Protein AF-A0A6P6GK03-F1 (afdb_monomer_lite)

Foldseek 3Di:
DDDDDDLPQQWAWEAEPNDTDTAGLVLCLVVDVVSVCQCPNPVHPVPHRYDYDDPDDPVVVVVVRVCSVVVVVVVVPD

Secondary structure (DSSP, 8-state):
----------EEEEEETTEEEEEEHHHHHHH-HHHHHHHHSTT--TT--EEEE-SS-HHHHHHHHHHHHHHHHHHS--

Structure (mmCIF, N/CA/C/O backbone):
data_AF-A0A6P6GK03-F1
#
_entry.id   AF-A0A6P6GK03-F1
#
loop_
_atom_site.group_PDB
_atom_site.id
_atom_site.type_symbol
_atom_site.label_atom_id
_atom_site.label_alt_id
_atom_site.label_comp_id
_atom_site.label_asym_id
_atom_site.label_entity_id
_atom_site.label_seq_id
_atom_site.pdbx_PDB_ins_code
_atom_site.Cartn_x
_atom_site.Cartn_y
_atom_site.Cartn_z
_atom_site.occupancy
_atom_site.B_iso_or_equiv
_atom_site.auth_seq_id
_atom_site.auth_comp_id
_atom_site.auth_asym_id
_atom_site.auth_atom_id
_atom_site.pdbx_PDB_model_num
ATOM 1 N N . MET A 1 1 ? 23.735 0.696 -19.462 1.00 31.66 1 MET A N 1
ATOM 2 C CA . MET A 1 1 ? 22.389 1.304 -19.367 1.00 31.66 1 MET A CA 1
ATOM 3 C C . MET A 1 1 ? 22.058 1.459 -17.894 1.00 31.66 1 MET A C 1
ATOM 5 O O . MET A 1 1 ? 21.696 0.482 -17.258 1.00 31.66 1 MET A O 1
ATOM 9 N N . ALA A 1 2 ? 22.305 2.642 -17.328 1.00 35.12 2 ALA A N 1
ATOM 10 C CA . ALA A 1 2 ? 21.970 2.916 -15.935 1.00 35.12 2 ALA A CA 1
ATOM 11 C C . ALA A 1 2 ? 20.453 3.107 -15.844 1.00 35.12 2 ALA A C 1
ATOM 13 O O . ALA A 1 2 ? 19.897 3.996 -16.490 1.00 35.12 2 ALA A O 1
ATOM 14 N N . PHE A 1 3 ? 19.787 2.222 -15.110 1.00 39.25 3 PHE A N 1
ATOM 15 C CA . PHE A 1 3 ? 18.372 2.338 -14.803 1.00 39.25 3 PHE A CA 1
ATOM 16 C C . PHE A 1 3 ? 18.110 3.672 -14.089 1.00 39.25 3 PHE A C 1
ATOM 18 O O . PHE A 1 3 ? 18.463 3.869 -12.935 1.00 39.25 3 PHE A O 1
ATOM 25 N N . SER A 1 4 ? 17.527 4.588 -14.858 1.00 43.56 4 SER A N 1
ATOM 26 C CA . SER A 1 4 ? 16.240 5.223 -14.583 1.00 43.56 4 SER A CA 1
ATOM 27 C C . SER A 1 4 ? 16.080 6.014 -13.276 1.00 43.56 4 SER A C 1
ATOM 29 O O . SER A 1 4 ? 15.966 5.452 -12.193 1.00 43.56 4 SER A O 1
ATOM 31 N N . SER A 1 5 ? 15.857 7.317 -13.482 1.00 46.22 5 SER A N 1
ATOM 32 C CA . SER A 1 5 ? 14.774 8.122 -12.894 1.00 46.22 5 SER A CA 1
ATOM 33 C C . SER A 1 5 ? 14.712 8.233 -11.371 1.00 46.22 5 SER A C 1
ATOM 35 O O . SER A 1 5 ? 14.323 7.295 -10.686 1.00 46.22 5 SER A O 1
ATOM 37 N N . CYS A 1 6 ? 14.993 9.452 -10.894 1.00 44.03 6 CYS A N 1
ATOM 38 C CA . CYS A 1 6 ? 14.529 10.059 -9.645 1.00 44.03 6 CYS A CA 1
ATOM 39 C C . CYS A 1 6 ? 13.465 9.208 -8.930 1.00 44.03 6 CYS A C 1
ATOM 41 O O . CYS A 1 6 ? 12.300 9.185 -9.333 1.00 44.03 6 CYS A O 1
ATOM 43 N N . PHE A 1 7 ? 13.883 8.473 -7.897 1.00 51.56 7 PHE A N 1
ATOM 44 C CA . PHE A 1 7 ? 12.973 7.773 -7.001 1.00 51.56 7 PHE A CA 1
ATOM 45 C C . PHE A 1 7 ? 12.166 8.833 -6.252 1.00 51.56 7 PHE A C 1
ATOM 47 O O . PHE A 1 7 ? 12.540 9.276 -5.168 1.00 51.56 7 PHE A O 1
ATOM 54 N N . CYS A 1 8 ? 11.075 9.292 -6.860 1.00 49.22 8 CYS A N 1
ATOM 55 C CA . CYS A 1 8 ? 10.128 10.175 -6.213 1.00 49.22 8 CYS A CA 1
ATOM 56 C C . CYS A 1 8 ? 9.604 9.438 -4.980 1.00 49.22 8 CYS A C 1
ATOM 58 O O . CYS A 1 8 ? 8.789 8.518 -5.079 1.00 49.22 8 CYS A O 1
ATOM 60 N N . HIS A 1 9 ? 10.090 9.844 -3.809 1.00 57.16 9 HIS A N 1
ATOM 61 C CA . HIS A 1 9 ? 9.680 9.372 -2.487 1.00 57.16 9 HIS A CA 1
ATOM 62 C C . HIS A 1 9 ? 8.251 9.844 -2.144 1.00 57.16 9 HIS A C 1
ATOM 64 O O . HIS A 1 9 ? 7.927 10.146 -0.999 1.00 57.16 9 HIS A O 1
ATOM 70 N N . SER A 1 10 ? 7.393 9.971 -3.160 1.00 66.75 10 SER A N 1
ATOM 71 C CA . SER A 1 10 ? 6.065 10.547 -3.063 1.00 66.75 10 SER A CA 1
ATOM 72 C C . SER A 1 10 ? 5.178 9.626 -2.227 1.00 66.75 10 SER A C 1
ATOM 74 O O . SER A 1 10 ? 4.980 8.458 -2.597 1.00 66.75 10 SER A O 1
ATOM 76 N N . PRO A 1 11 ? 4.641 10.122 -1.101 1.00 73.31 11 PRO A N 1
ATOM 77 C CA . PRO A 1 11 ? 3.723 9.352 -0.284 1.00 73.31 11 PRO A CA 1
ATOM 78 C C . PRO A 1 11 ? 2.426 9.096 -1.060 1.00 73.31 11 PRO A C 1
ATOM 80 O O . PRO A 1 11 ? 1.929 9.965 -1.769 1.00 73.31 11 PRO A O 1
ATOM 83 N N . ILE A 1 12 ? 1.872 7.897 -0.908 1.00 83.62 12 ILE A N 1
ATOM 84 C CA . ILE A 1 12 ? 0.561 7.502 -1.427 1.00 83.62 12 ILE A CA 1
ATOM 85 C C . ILE A 1 12 ? -0.432 7.416 -0.265 1.00 83.62 12 ILE A C 1
ATOM 87 O O . ILE A 1 12 ? -0.102 6.913 0.815 1.00 83.62 12 ILE A O 1
ATOM 91 N N 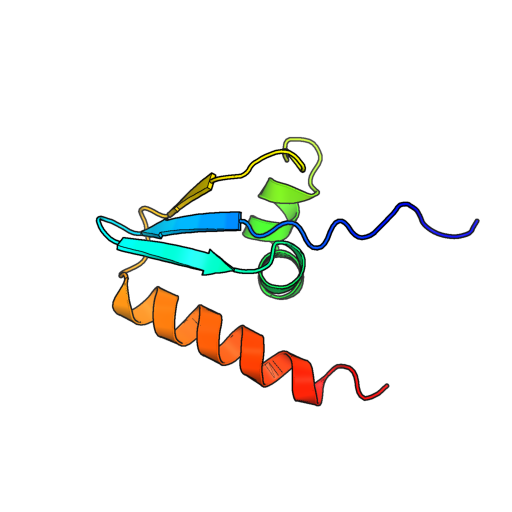. LEU A 1 13 ? -1.657 7.894 -0.486 1.00 87.69 13 LEU A N 1
ATOM 92 C CA . LEU A 1 13 ? -2.785 7.708 0.424 1.00 87.69 13 LEU A CA 1
ATOM 93 C C . LEU A 1 13 ? -3.553 6.432 0.076 1.00 87.69 13 LEU A C 1
ATOM 95 O O . LEU A 1 13 ? -4.129 6.297 -0.995 1.00 87.69 13 LEU A O 1
ATOM 99 N N . LEU A 1 14 ? -3.613 5.497 1.008 1.00 86.00 14 LEU A N 1
ATOM 100 C CA . LEU A 1 14 ? -4.367 4.260 0.883 1.00 86.00 14 LEU A CA 1
ATOM 101 C C . LEU A 1 14 ? -5.653 4.412 1.688 1.00 86.00 14 LEU A C 1
ATOM 103 O O . LEU A 1 14 ? -5.611 4.517 2.912 1.00 86.00 14 LEU A O 1
ATOM 107 N N . LYS A 1 15 ? -6.794 4.462 1.010 1.00 88.12 15 LYS A N 1
ATOM 108 C CA . LYS A 1 15 ? -8.111 4.495 1.640 1.00 88.12 15 LYS A CA 1
ATOM 109 C C . LYS A 1 15 ? -8.614 3.066 1.796 1.00 88.12 15 LYS A C 1
ATOM 111 O O . LYS A 1 15 ? -8.859 2.397 0.797 1.00 88.12 15 LYS A O 1
ATOM 116 N N . VAL A 1 16 ? -8.766 2.608 3.031 1.00 87.56 16 VAL A N 1
ATOM 117 C CA . VAL A 1 16 ? -9.261 1.270 3.365 1.00 87.56 16 VAL A CA 1
ATOM 118 C C . VAL A 1 16 ? -10.569 1.431 4.114 1.00 87.56 16 VAL A C 1
ATOM 120 O O . VAL A 1 16 ? -10.581 1.904 5.251 1.00 87.56 16 VAL A O 1
ATOM 123 N N . SER A 1 17 ? -11.676 1.048 3.480 1.00 83.00 17 SER A N 1
ATOM 124 C CA . SER A 1 17 ? -13.020 1.321 4.000 1.00 83.00 17 SER A CA 1
ATOM 125 C C . SER A 1 17 ? -13.202 2.824 4.298 1.00 83.00 17 SER A C 1
ATOM 127 O O . SER A 1 17 ? -13.315 3.620 3.362 1.00 83.00 17 SER A O 1
ATOM 129 N N . ASN A 1 18 ? -13.158 3.228 5.571 1.00 83.06 18 ASN A N 1
ATOM 130 C CA . ASN A 1 18 ? -13.319 4.613 6.016 1.00 83.06 18 ASN A CA 1
ATOM 131 C C . ASN A 1 18 ? -12.043 5.236 6.620 1.00 83.06 18 ASN A C 1
ATOM 133 O O . ASN A 1 18 ? -12.091 6.354 7.128 1.00 83.06 18 ASN A O 1
ATOM 137 N N . GLU A 1 19 ? -10.909 4.530 6.575 1.00 85.94 19 GLU A N 1
ATOM 138 C CA . GLU A 1 19 ? -9.628 4.996 7.118 1.00 85.94 19 GLU A CA 1
ATOM 139 C C . GLU A 1 19 ? -8.619 5.295 6.006 1.00 85.94 19 GLU A C 1
ATOM 141 O O . GLU A 1 19 ? -8.553 4.594 4.996 1.00 85.94 19 GLU A O 1
ATOM 146 N N . ASN A 1 20 ? -7.799 6.328 6.209 1.00 86.75 20 ASN A 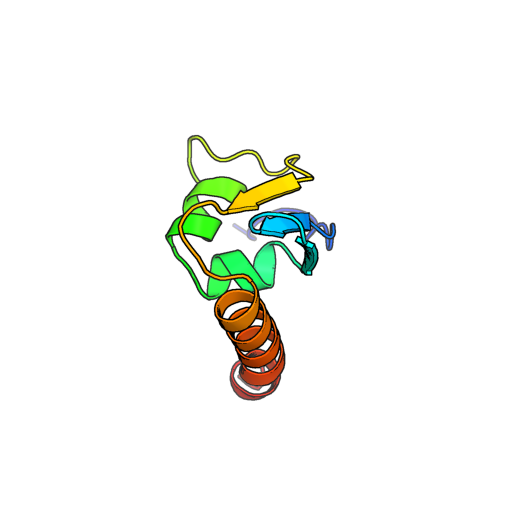N 1
ATOM 147 C CA . ASN A 1 20 ? -6.745 6.719 5.277 1.00 86.75 20 ASN A CA 1
ATOM 148 C C . ASN A 1 20 ? -5.366 6.448 5.890 1.00 86.75 20 ASN A C 1
ATOM 150 O O . ASN A 1 20 ? -5.051 6.949 6.968 1.00 86.75 20 ASN A O 1
ATOM 154 N N . PHE A 1 21 ? -4.512 5.734 5.160 1.00 83.88 21 PHE A N 1
ATOM 155 C CA . PHE A 1 21 ? -3.148 5.397 5.557 1.00 83.88 21 PHE A CA 1
ATOM 156 C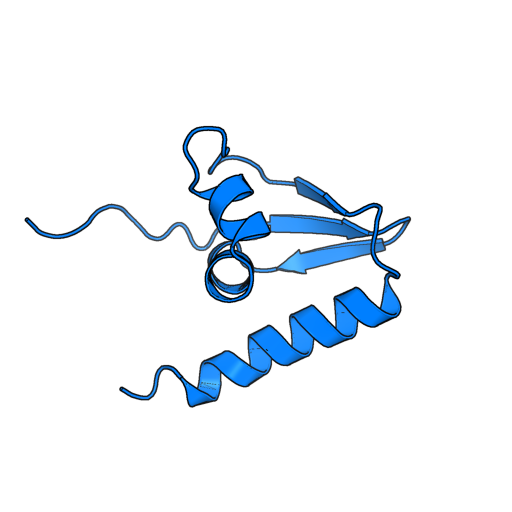 C . PHE A 1 21 ? -2.144 6.036 4.602 1.00 83.88 21 PHE A C 1
ATOM 158 O O . PHE A 1 21 ? -2.281 5.920 3.388 1.00 83.88 21 PHE A O 1
ATOM 165 N N . LYS A 1 22 ? -1.114 6.695 5.133 1.00 84.75 22 LYS A N 1
ATOM 166 C CA . LYS A 1 22 ? 0.013 7.180 4.325 1.00 84.75 22 LYS A CA 1
ATOM 167 C C . LYS A 1 22 ? 1.088 6.103 4.259 1.00 84.75 22 LYS A C 1
ATOM 169 O O . LYS A 1 22 ? 1.488 5.576 5.294 1.00 84.75 22 LYS A O 1
ATOM 174 N N . ALA A 1 23 ? 1.560 5.800 3.059 1.00 80.62 23 ALA A N 1
ATOM 175 C CA . ALA A 1 23 ? 2.633 4.838 2.839 1.00 80.62 23 ALA A CA 1
ATOM 176 C C . ALA A 1 23 ? 3.491 5.238 1.629 1.00 80.62 23 ALA A C 1
ATOM 178 O O . ALA A 1 23 ? 3.155 6.170 0.904 1.00 80.62 23 ALA A O 1
ATOM 179 N N . HIS A 1 24 ? 4.606 4.544 1.404 1.00 81.81 24 HIS A N 1
ATOM 180 C CA . HIS A 1 24 ? 5.506 4.813 0.278 1.00 81.81 24 HIS A CA 1
ATOM 181 C C . HIS A 1 24 ? 5.250 3.819 -0.855 1.00 81.81 24 HIS A C 1
ATOM 183 O O . HIS A 1 24 ? 5.276 2.607 -0.624 1.00 81.81 24 HIS A O 1
ATOM 189 N N . LYS A 1 25 ? 5.067 4.314 -2.088 1.00 78.44 25 LYS A N 1
ATOM 190 C CA . LYS A 1 25 ? 4.774 3.489 -3.281 1.00 78.44 25 LYS A CA 1
ATOM 191 C C . LYS A 1 25 ? 5.770 2.340 -3.464 1.00 78.44 25 LYS A C 1
ATOM 193 O O . LYS A 1 25 ? 5.365 1.221 -3.761 1.00 78.44 25 LYS A O 1
ATOM 198 N N . LEU A 1 26 ? 7.055 2.592 -3.207 1.00 77.31 26 LEU A N 1
ATOM 199 C CA . LEU A 1 26 ? 8.124 1.589 -3.275 1.00 77.31 26 LEU A CA 1
ATOM 200 C C . LEU A 1 26 ? 7.934 0.446 -2.283 1.00 77.31 26 LEU A C 1
ATOM 202 O O . LEU A 1 26 ? 8.164 -0.712 -2.621 1.00 77.31 26 LEU A O 1
ATOM 206 N N . ILE A 1 27 ? 7.503 0.756 -1.057 1.00 76.75 27 ILE A N 1
ATOM 207 C CA . ILE A 1 27 ? 7.343 -0.261 -0.020 1.00 76.75 27 ILE A CA 1
ATOM 208 C C . ILE A 1 27 ? 6.241 -1.239 -0.419 1.00 76.75 27 ILE A C 1
ATOM 210 O O . ILE A 1 27 ? 6.460 -2.449 -0.375 1.00 76.75 27 ILE A O 1
ATOM 214 N N . LEU A 1 28 ? 5.116 -0.702 -0.890 1.00 80.12 28 LEU A N 1
ATOM 215 C CA . LEU A 1 28 ? 3.983 -1.476 -1.393 1.00 80.12 28 LEU A CA 1
ATOM 216 C C . LEU A 1 28 ? 4.324 -2.259 -2.661 1.00 80.12 28 LEU A C 1
ATOM 218 O O . LEU A 1 28 ? 3.998 -3.439 -2.746 1.00 80.12 28 LEU A O 1
ATOM 222 N N . ALA A 1 29 ? 4.995 -1.630 -3.629 1.00 8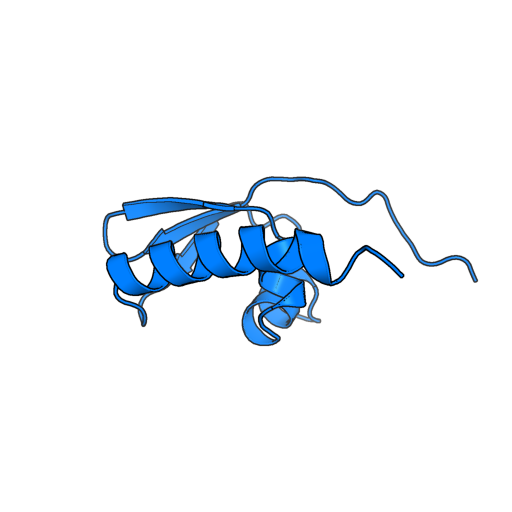0.69 29 ALA A N 1
ATOM 223 C CA . ALA A 1 29 ? 5.364 -2.269 -4.889 1.00 80.69 29 ALA A CA 1
ATOM 224 C C . ALA A 1 29 ? 6.377 -3.407 -4.702 1.00 80.69 29 ALA A C 1
ATOM 226 O O . ALA A 1 29 ? 6.290 -4.428 -5.376 1.00 80.69 29 ALA A O 1
ATOM 227 N N . ALA A 1 30 ? 7.330 -3.257 -3.782 1.00 79.31 30 ALA A N 1
ATOM 228 C CA . ALA A 1 30 ? 8.289 -4.317 -3.484 1.00 79.31 30 ALA A CA 1
ATOM 229 C C . ALA A 1 30 ? 7.620 -5.527 -2.818 1.00 79.31 30 ALA A C 1
ATOM 231 O O . ALA A 1 30 ? 8.008 -6.660 -3.078 1.00 79.31 30 ALA A O 1
ATOM 232 N N . HIS A 1 31 ? 6.619 -5.291 -1.967 1.00 76.75 31 HIS A N 1
ATOM 233 C CA . HIS A 1 31 ? 5.979 -6.355 -1.196 1.00 76.75 31 HIS A CA 1
ATOM 234 C C . HIS A 1 31 ? 4.768 -6.984 -1.906 1.00 76.75 31 HIS A C 1
ATOM 236 O O . HIS A 1 31 ? 4.328 -8.074 -1.546 1.00 76.75 31 HIS A O 1
ATOM 242 N N . SER A 1 32 ? 4.193 -6.314 -2.906 1.00 79.62 32 SER A N 1
ATOM 243 C CA . SER A 1 32 ? 3.023 -6.818 -3.618 1.00 79.62 32 SER A CA 1
ATOM 244 C C . SER A 1 32 ? 3.125 -6.567 -5.120 1.00 79.62 32 SER A C 1
ATOM 246 O O . SER A 1 32 ? 3.166 -5.408 -5.549 1.00 79.62 32 SER A O 1
ATOM 248 N N . PRO A 1 33 ? 3.072 -7.627 -5.948 1.00 79.19 33 PRO A N 1
ATOM 249 C CA . PRO A 1 33 ? 3.046 -7.478 -7.398 1.00 79.19 33 PRO A CA 1
ATOM 250 C C . PRO A 1 33 ? 1.786 -6.749 -7.883 1.00 79.19 33 PRO A C 1
ATOM 252 O O . PRO A 1 33 ? 1.838 -6.092 -8.918 1.00 79.19 33 PRO A O 1
ATOM 255 N N . VAL A 1 34 ? 0.687 -6.789 -7.118 1.00 82.88 34 VAL A N 1
ATOM 256 C CA . VAL A 1 34 ? -0.543 -6.037 -7.416 1.00 82.88 34 VAL A CA 1
ATOM 257 C C . VAL A 1 34 ? -0.272 -4.537 -7.330 1.00 82.88 34 VAL A C 1
ATOM 259 O O . VAL A 1 34 ? -0.503 -3.811 -8.293 1.00 82.88 34 VAL A O 1
ATOM 262 N N . PHE A 1 35 ? 0.318 -4.074 -6.223 1.00 80.25 35 PHE A N 1
ATOM 263 C CA . PHE A 1 35 ? 0.706 -2.669 -6.082 1.00 80.25 35 PHE A CA 1
ATOM 264 C C . PHE A 1 35 ? 1.805 -2.276 -7.075 1.00 80.25 35 PHE A C 1
ATOM 266 O O . PHE A 1 35 ? 1.768 -1.178 -7.627 1.00 80.25 35 PHE A O 1
ATOM 273 N N . LYS A 1 36 ? 2.752 -3.175 -7.370 1.00 81.00 36 LYS A N 1
ATOM 274 C CA . LYS A 1 36 ? 3.771 -2.941 -8.401 1.00 81.00 36 LYS A CA 1
ATOM 275 C C . LYS A 1 36 ? 3.144 -2.709 -9.770 1.00 81.00 36 LYS A C 1
ATOM 277 O O . LYS A 1 36 ? 3.501 -1.739 -10.425 1.00 81.00 36 LYS A O 1
ATOM 282 N N . ALA A 1 37 ? 2.198 -3.549 -10.182 1.00 85.50 37 ALA A N 1
ATOM 283 C CA . ALA A 1 37 ? 1.488 -3.391 -11.447 1.00 85.50 37 ALA A CA 1
ATOM 284 C C . ALA A 1 37 ? 0.623 -2.119 -11.467 1.00 85.50 37 ALA A C 1
ATOM 286 O O . ALA A 1 37 ? 0.519 -1.453 -12.492 1.00 85.50 37 ALA A O 1
ATOM 287 N N . GLN A 1 38 ? 0.053 -1.741 -10.325 1.00 82.44 38 GLN A N 1
ATOM 288 C CA . GLN A 1 38 ? -0.815 -0.571 -10.214 1.00 82.44 38 GLN A CA 1
ATOM 289 C C . GLN A 1 38 ? -0.053 0.768 -10.212 1.00 82.44 38 GLN A C 1
ATOM 291 O O . GLN A 1 38 ? -0.589 1.777 -10.670 1.00 82.44 38 GLN A O 1
ATOM 296 N N . PHE A 1 39 ? 1.194 0.795 -9.731 1.00 80.69 39 PHE A N 1
ATOM 297 C CA . PHE A 1 39 ? 2.036 2.001 -9.723 1.00 80.69 39 PHE A CA 1
ATOM 298 C C . PHE A 1 39 ? 3.025 2.065 -10.889 1.00 80.69 39 PHE A C 1
ATOM 300 O O . PHE A 1 39 ? 3.239 3.134 -11.452 1.00 80.69 39 PHE A O 1
ATOM 307 N N . PHE A 1 40 ? 3.631 0.928 -11.232 1.00 78.31 40 PHE A N 1
ATOM 308 C CA . PHE A 1 40 ? 4.746 0.808 -12.179 1.00 78.31 40 PHE A CA 1
ATOM 309 C C . PHE A 1 40 ? 4.468 -0.192 -13.313 1.00 78.31 40 PHE A C 1
ATOM 311 O O . PHE A 1 40 ? 5.371 -0.513 -14.082 1.00 78.31 40 PHE A O 1
ATOM 318 N N . GLY A 1 41 ? 3.257 -0.746 -13.401 1.00 77.94 41 GLY A N 1
ATOM 319 C CA . GLY A 1 41 ? 2.866 -1.606 -14.517 1.00 77.94 41 GLY A CA 1
ATOM 320 C C . GLY A 1 41 ? 2.461 -0.805 -15.751 1.00 77.94 41 GLY A C 1
ATOM 321 O O . GLY A 1 41 ? 2.344 0.414 -15.711 1.00 77.94 41 GLY A O 1
ATOM 322 N N . LEU A 1 42 ? 2.190 -1.516 -16.848 1.00 72.31 42 LEU A N 1
ATOM 323 C CA . LEU A 1 42 ? 1.833 -0.930 -18.150 1.00 72.31 42 LEU A CA 1
ATOM 324 C C . LEU A 1 42 ? 0.583 -0.034 -18.110 1.00 72.31 42 LEU A C 1
ATOM 326 O O . LEU A 1 42 ? 0.500 0.939 -18.847 1.00 72.31 42 LEU A O 1
ATOM 330 N N . VAL A 1 43 ? -0.377 -0.368 -17.244 1.00 73.12 43 VAL A N 1
ATOM 331 C CA . VAL A 1 43 ? -1.605 0.408 -16.978 1.00 73.12 43 VAL A CA 1
ATOM 332 C C . VAL A 1 43 ? -1.554 1.133 -15.629 1.00 73.12 43 VAL A C 1
ATOM 334 O O . VAL A 1 43 ? -2.549 1.701 -15.181 1.00 73.12 43 VAL A O 1
ATOM 337 N N . GLY A 1 44 ? -0.405 1.083 -14.953 1.00 71.12 44 GLY A N 1
ATOM 338 C CA . GLY A 1 44 ? -0.197 1.737 -13.674 1.00 71.12 44 GLY A CA 1
ATOM 339 C C . GLY A 1 44 ? 0.002 3.238 -13.843 1.00 71.12 44 GLY A C 1
ATOM 340 O O . GLY A 1 44 ? 0.537 3.698 -14.850 1.00 71.12 44 GLY A O 1
ATOM 341 N N . ASN A 1 45 ? -0.422 4.012 -12.847 1.00 74.19 45 ASN A N 1
ATOM 342 C CA . ASN A 1 45 ? -0.231 5.458 -12.857 1.00 74.19 45 ASN A CA 1
ATOM 343 C C . ASN A 1 45 ? 0.760 5.857 -11.747 1.00 74.19 45 ASN A C 1
ATOM 345 O O . ASN A 1 45 ? 0.393 5.836 -10.567 1.00 74.19 45 ASN A O 1
ATOM 349 N N . PRO A 1 46 ? 2.003 6.247 -12.088 1.00 69.44 46 PRO A N 1
ATOM 350 C CA . PRO A 1 46 ? 2.990 6.669 -11.097 1.00 69.44 46 PRO A CA 1
ATOM 351 C C . PRO A 1 46 ? 2.609 7.992 -10.419 1.00 69.44 46 PRO A C 1
ATOM 353 O O . PRO A 1 46 ? 3.006 8.221 -9.275 1.00 69.44 46 PRO A O 1
ATOM 356 N N . SER A 1 47 ? 1.780 8.820 -11.061 1.00 73.06 47 SER A N 1
ATOM 357 C CA . SER A 1 47 ? 1.216 10.062 -10.511 1.00 73.06 47 SER A CA 1
ATOM 358 C C . SER A 1 47 ? -0.061 9.828 -9.698 1.00 73.06 47 SER A C 1
ATOM 360 O O . SER A 1 47 ? -0.754 10.772 -9.341 1.00 73.06 47 SER A O 1
ATOM 362 N N . MET A 1 48 ? -0.418 8.574 -9.410 1.00 78.00 48 MET A N 1
ATOM 363 C CA . MET A 1 48 ? -1.551 8.274 -8.543 1.00 78.00 48 MET A CA 1
ATOM 364 C C . MET A 1 48 ? -1.195 8.647 -7.103 1.00 78.00 48 MET A C 1
ATOM 366 O O . MET A 1 48 ? -0.225 8.122 -6.562 1.00 78.00 48 MET A O 1
ATOM 370 N N . ASP A 1 49 ? -1.968 9.532 -6.478 1.00 81.12 49 ASP A N 1
ATOM 371 C CA . ASP A 1 49 ? -1.727 9.974 -5.093 1.00 81.12 49 ASP A CA 1
ATOM 372 C C . ASP A 1 49 ? -2.641 9.279 -4.077 1.00 81.12 49 ASP A C 1
ATOM 374 O O . ASP A 1 49 ? -2.399 9.338 -2.869 1.00 81.12 49 ASP A O 1
ATOM 378 N N . LYS A 1 50 ? -3.663 8.557 -4.558 1.00 84.50 50 LYS A N 1
ATOM 379 C CA . LYS A 1 50 ? -4.606 7.816 -3.722 1.00 84.50 50 LYS A CA 1
ATOM 380 C C . LYS A 1 50 ? -5.010 6.472 -4.331 1.00 84.50 50 LYS A C 1
ATOM 382 O O . LYS A 1 50 ? -5.359 6.415 -5.504 1.00 84.50 50 LYS A O 1
ATOM 387 N N . VAL A 1 51 ? -5.045 5.420 -3.515 1.00 85.75 51 VAL A N 1
ATOM 388 C CA . VAL A 1 51 ? -5.584 4.095 -3.866 1.00 85.75 51 VAL A CA 1
ATOM 389 C C . VAL A 1 51 ? -6.694 3.730 -2.894 1.00 85.75 51 VAL A C 1
ATOM 391 O O . VAL A 1 51 ? -6.523 3.870 -1.687 1.00 85.75 51 VAL A O 1
ATOM 394 N N . GLU A 1 52 ? -7.822 3.243 -3.401 1.00 85.50 5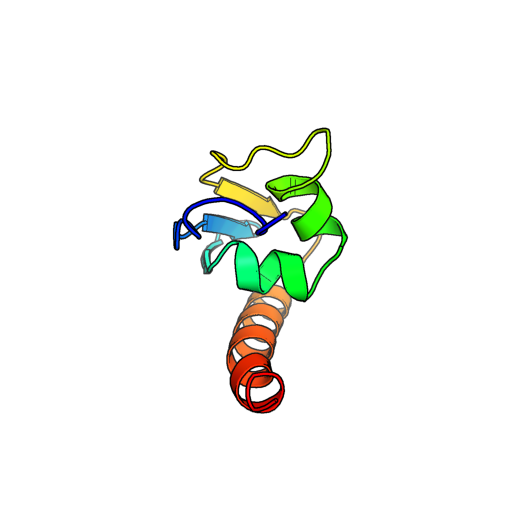2 GLU A N 1
ATOM 395 C CA . GLU A 1 52 ? -8.886 2.679 -2.571 1.00 85.50 52 GLU A CA 1
ATOM 396 C C . GLU A 1 52 ? -8.760 1.153 -2.539 1.00 85.50 52 GLU A C 1
ATOM 398 O O . GLU A 1 52 ? -8.775 0.500 -3.580 1.00 85.50 52 GLU A O 1
ATOM 403 N N . VAL A 1 53 ? -8.612 0.590 -1.342 1.00 83.94 53 VAL A N 1
ATOM 404 C CA . VAL A 1 53 ? -8.507 -0.850 -1.101 1.00 83.94 53 VAL A CA 1
ATOM 405 C C . VAL A 1 53 ? -9.821 -1.304 -0.475 1.00 83.94 53 VAL A C 1
ATOM 407 O O . VAL A 1 53 ? -10.114 -0.974 0.676 1.00 83.94 53 VAL A O 1
ATOM 410 N N . LYS A 1 54 ? -10.636 -2.022 -1.252 1.00 78.00 54 LYS A N 1
ATOM 411 C CA . LYS A 1 54 ? -11.985 -2.449 -0.841 1.00 78.00 54 LYS A CA 1
ATOM 412 C C . LYS A 1 54 ? -12.009 -3.845 -0.213 1.00 78.00 54 LYS A C 1
ATOM 414 O O . LYS A 1 54 ? -12.871 -4.119 0.613 1.00 78.00 54 LYS A O 1
ATOM 419 N N . ASP A 1 55 ? -11.025 -4.681 -0.529 1.00 76.06 55 ASP A N 1
ATOM 420 C CA . ASP A 1 55 ? -11.028 -6.111 -0.189 1.00 76.06 55 ASP A CA 1
ATOM 421 C C . ASP A 1 55 ? -10.300 -6.467 1.118 1.00 76.06 55 ASP A C 1
ATOM 423 O O . ASP A 1 55 ? -10.153 -7.640 1.455 1.00 76.06 55 ASP A O 1
ATOM 427 N N . VAL A 1 56 ? -9.819 -5.476 1.877 1.00 78.00 56 VAL A N 1
ATOM 428 C CA . VAL A 1 56 ? -9.023 -5.719 3.091 1.00 78.00 56 VAL A CA 1
ATOM 429 C C . VAL A 1 56 ? -9.611 -4.973 4.282 1.00 78.00 56 VAL A C 1
ATOM 431 O O . VAL A 1 56 ? -9.943 -3.793 4.199 1.00 78.00 56 VAL A O 1
ATOM 434 N N . LYS A 1 57 ? -9.710 -5.652 5.431 1.00 83.06 57 LYS A N 1
ATOM 435 C CA . LYS A 1 57 ? -10.089 -5.008 6.697 1.00 83.06 57 LYS A CA 1
ATOM 436 C C . LYS A 1 57 ? -8.998 -4.009 7.123 1.00 83.06 57 LYS A C 1
ATOM 438 O O . LYS A 1 57 ? -7.820 -4.377 7.097 1.00 83.06 57 LYS A O 1
ATOM 443 N N . PRO A 1 58 ? -9.352 -2.802 7.603 1.00 80.88 58 PRO A N 1
ATOM 444 C CA . PRO A 1 58 ? -8.380 -1.761 7.959 1.00 80.88 58 PRO A CA 1
ATOM 445 C C . PRO A 1 58 ? -7.352 -2.231 8.997 1.00 80.88 58 PRO A C 1
ATOM 447 O O . PRO A 1 58 ? -6.165 -1.949 8.860 1.00 80.88 58 PRO A O 1
ATOM 450 N N . PHE A 1 59 ? -7.771 -3.052 9.966 1.00 83.25 59 PHE A N 1
ATOM 451 C CA . PHE A 1 59 ? -6.877 -3.654 10.958 1.00 83.25 59 PHE A CA 1
ATOM 452 C C . PHE A 1 59 ? -5.762 -4.509 10.330 1.00 83.25 59 PHE A C 1
ATOM 454 O O . PHE A 1 59 ? -4.587 -4.332 10.640 1.00 83.25 59 PHE A O 1
ATOM 461 N N . ILE A 1 60 ? -6.123 -5.398 9.399 1.00 81.69 60 ILE A N 1
ATOM 462 C CA . ILE A 1 60 ? -5.171 -6.273 8.702 1.00 81.69 60 ILE A CA 1
ATOM 463 C C . ILE A 1 60 ? -4.228 -5.438 7.837 1.00 81.69 60 ILE A C 1
ATOM 465 O O . ILE A 1 60 ? -3.021 -5.669 7.812 1.00 81.69 60 ILE A O 1
ATOM 469 N N . PHE A 1 61 ? -4.767 -4.423 7.161 1.00 82.50 61 PHE A N 1
ATOM 470 C CA . PHE A 1 61 ? -3.976 -3.546 6.309 1.00 82.50 61 PHE A CA 1
ATOM 471 C C . PHE A 1 61 ? -2.945 -2.731 7.099 1.00 82.50 61 PHE A C 1
ATOM 473 O O . PHE A 1 61 ? -1.802 -2.592 6.667 1.00 82.50 61 PHE A O 1
ATOM 480 N N . LYS A 1 62 ? -3.317 -2.258 8.292 1.00 79.88 62 LYS A N 1
ATOM 481 C CA . LYS A 1 62 ? -2.418 -1.543 9.203 1.00 79.88 62 LYS A CA 1
ATOM 482 C C . LYS A 1 62 ? -1.257 -2.424 9.660 1.00 79.88 62 LYS A C 1
ATOM 484 O O . LYS A 1 62 ? -0.110 -1.990 9.600 1.00 79.88 62 LYS A O 1
ATOM 489 N N . VAL A 1 63 ? -1.546 -3.664 10.058 1.00 82.88 63 VAL A N 1
ATOM 490 C CA . VAL A 1 63 ? -0.521 -4.647 10.447 1.00 82.88 63 VAL A CA 1
ATOM 491 C C . VAL A 1 63 ? 0.412 -4.941 9.273 1.00 82.88 63 VAL A C 1
ATOM 493 O O . VAL A 1 63 ? 1.625 -4.889 9.440 1.00 82.88 63 VAL A O 1
ATOM 496 N N . ASN A 1 64 ? -0.133 -5.136 8.071 1.00 78.62 64 ASN A N 1
ATOM 497 C CA . ASN A 1 64 ? 0.655 -5.355 6.860 1.00 78.62 64 ASN A CA 1
ATOM 498 C C . ASN A 1 64 ? 1.598 -4.186 6.546 1.00 78.62 64 ASN A C 1
ATOM 500 O O . ASN A 1 64 ? 2.787 -4.412 6.364 1.00 78.62 64 ASN A O 1
ATOM 504 N N . ILE A 1 65 ? 1.119 -2.937 6.543 1.00 77.12 65 ILE A N 1
ATOM 505 C CA . ILE A 1 65 ? 1.982 -1.771 6.278 1.00 77.12 65 ILE A CA 1
ATOM 506 C C . ILE A 1 65 ? 3.110 -1.667 7.310 1.00 77.12 65 ILE A C 1
ATOM 508 O O . ILE A 1 65 ? 4.256 -1.407 6.937 1.00 77.12 65 ILE A O 1
ATOM 512 N N . VAL A 1 66 ? 2.801 -1.860 8.595 1.00 76.44 66 VAL A N 1
ATOM 513 C CA . VAL A 1 66 ? 3.797 -1.795 9.675 1.00 76.44 66 VAL A CA 1
ATOM 514 C C . VAL A 1 66 ? 4.823 -2.915 9.517 1.00 76.44 66 VAL A C 1
ATOM 516 O O . VAL A 1 66 ? 6.020 -2.641 9.528 1.00 76.44 66 VAL A O 1
ATOM 519 N N . LEU A 1 67 ? 4.374 -4.146 9.261 1.00 72.19 67 LEU A N 1
ATOM 520 C CA . LEU A 1 67 ? 5.250 -5.288 8.997 1.00 72.19 67 LEU A CA 1
ATOM 521 C C . LEU A 1 67 ? 6.153 -5.036 7.786 1.00 72.19 67 LEU A C 1
ATOM 523 O O . LEU A 1 67 ? 7.355 -5.243 7.884 1.00 72.19 67 LEU A O 1
ATOM 527 N N . TRP A 1 68 ? 5.621 -4.536 6.668 1.00 70.31 68 TRP A N 1
ATOM 528 C CA . TRP A 1 68 ? 6.409 -4.254 5.458 1.00 70.31 68 TRP A CA 1
ATOM 529 C C . TRP A 1 68 ? 7.404 -3.110 5.651 1.00 70.31 68 TRP A C 1
ATOM 531 O O . TRP A 1 68 ? 8.458 -3.098 5.014 1.00 70.31 68 TRP A O 1
ATOM 541 N N . SER A 1 69 ? 7.072 -2.158 6.525 1.00 63.56 69 SER A N 1
ATOM 542 C CA . SER A 1 69 ? 7.970 -1.066 6.908 1.00 63.56 69 SER A CA 1
ATOM 543 C C . SER A 1 69 ? 9.097 -1.568 7.815 1.00 63.56 69 SER A C 1
ATOM 545 O O . SER A 1 69 ? 10.241 -1.166 7.635 1.00 63.56 69 SER A O 1
ATOM 547 N N . SER A 1 70 ? 8.807 -2.492 8.735 1.00 63.16 70 SER A N 1
ATOM 548 C CA . SER A 1 70 ? 9.807 -3.108 9.616 1.00 63.16 70 SER A CA 1
ATOM 549 C C . SER A 1 70 ? 10.666 -4.169 8.916 1.00 63.16 70 SER A C 1
ATOM 551 O O . SER A 1 70 ? 11.837 -4.314 9.251 1.00 63.16 70 SER A O 1
ATOM 553 N N . LEU A 1 71 ? 10.132 -4.883 7.920 1.00 56.69 71 LEU A N 1
ATOM 554 C CA . LEU A 1 71 ? 10.848 -5.954 7.216 1.00 56.69 71 LEU A CA 1
ATOM 555 C C . LEU A 1 71 ? 11.931 -5.418 6.262 1.00 56.69 71 LEU A C 1
ATOM 557 O O . LEU A 1 71 ? 12.921 -6.100 6.005 1.00 56.69 71 LEU A O 1
ATOM 561 N N . LYS A 1 72 ? 11.796 -4.174 5.778 1.00 54.50 72 LYS A N 1
ATOM 562 C CA . LYS A 1 72 ? 12.820 -3.524 4.941 1.00 54.50 72 LYS A CA 1
ATOM 563 C C . LYS A 1 72 ? 14.114 -3.180 5.673 1.00 54.50 72 LYS A C 1
ATOM 565 O O . LYS A 1 72 ? 15.133 -3.055 5.015 1.00 54.50 72 LYS A O 1
ATOM 570 N N . ILE A 1 73 ? 14.115 -3.106 7.004 1.00 50.88 73 ILE A N 1
ATOM 571 C CA . ILE A 1 73 ? 15.364 -2.932 7.767 1.00 50.88 73 ILE A CA 1
ATOM 572 C C . ILE A 1 73 ? 16.266 -4.176 7.655 1.00 50.88 73 ILE A C 1
ATOM 574 O O . ILE A 1 73 ? 17.472 -4.071 7.834 1.00 50.88 73 ILE A O 1
ATOM 578 N N . ILE A 1 74 ? 15.707 -5.345 7.319 1.00 46.62 74 ILE A N 1
ATOM 579 C CA . ILE A 1 74 ? 16.445 -6.618 7.306 1.00 46.62 74 ILE A CA 1
ATOM 580 C C . ILE A 1 74 ? 16.929 -6.998 5.893 1.00 46.62 74 ILE A C 1
ATOM 582 O O . ILE A 1 74 ? 17.925 -7.700 5.763 1.00 46.62 74 ILE A O 1
ATO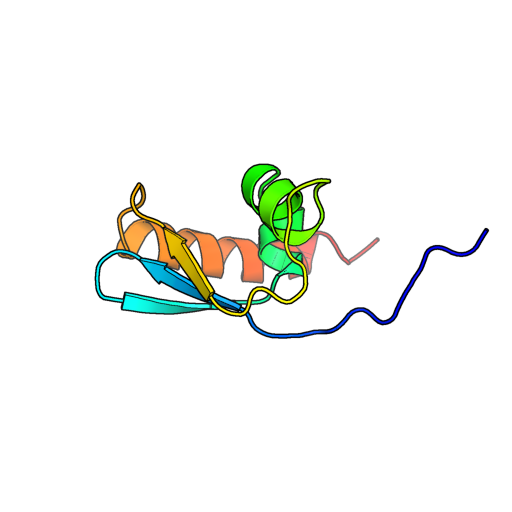M 586 N N . LEU A 1 75 ? 16.268 -6.524 4.829 1.00 47.56 75 LEU A N 1
ATOM 587 C CA . LEU A 1 75 ? 16.584 -6.895 3.436 1.00 47.56 75 LEU A CA 1
ATOM 588 C C . LEU A 1 75 ? 17.404 -5.851 2.652 1.00 47.56 75 LEU A C 1
ATOM 590 O O . LEU A 1 75 ? 17.801 -6.149 1.534 1.00 47.56 75 LEU A O 1
ATOM 594 N N . ASP A 1 76 ? 17.684 -4.675 3.228 1.00 44.31 76 ASP A N 1
ATOM 595 C CA . ASP A 1 76 ? 18.547 -3.625 2.639 1.00 44.31 76 ASP A CA 1
ATOM 596 C C . ASP A 1 76 ? 19.994 -3.651 3.211 1.00 44.31 76 ASP A C 1
ATOM 598 O O . ASP A 1 76 ? 20.753 -2.704 3.047 1.00 44.31 76 ASP A O 1
ATOM 602 N N . ILE A 1 77 ? 20.395 -4.732 3.909 1.00 41.88 77 ILE A N 1
ATOM 603 C CA . ILE A 1 77 ? 21.779 -4.957 4.403 1.00 41.88 77 ILE A CA 1
ATOM 604 C C . ILE A 1 77 ? 22.685 -5.666 3.363 1.00 41.88 77 ILE A C 1
ATOM 606 O O . ILE A 1 77 ? 23.819 -6.028 3.675 1.00 41.88 77 ILE A O 1
ATOM 610 N N . HIS A 1 78 ? 22.258 -5.835 2.107 1.00 38.84 78 HIS A N 1
ATOM 611 C CA . HIS A 1 78 ? 23.120 -6.403 1.060 1.00 38.84 78 HIS A CA 1
ATOM 612 C C . HIS A 1 78 ? 23.072 -5.630 -0.254 1.00 38.84 78 HIS A C 1
ATOM 614 O O . HIS A 1 78 ? 21.949 -5.417 -0.763 1.00 38.84 78 HIS A O 1
#

Organism: Ziziphus jujuba (NCBI:txid326968)

InterPro domains:
  IPR000210 BTB/POZ domain [PF00651] (15-62)
  IPR000210 BTB/POZ domain [PS50097] (10-78)
  IPR011333 SKP1/BTB/POZ domain superfamily [G3DSA:3.30.710.10] (9-68)
  IPR011333 SKP1/BTB/POZ domain superfamily [SSF54695] (16-62)

Radius of gyration: 13.15 Å; chains: 1; bounding box: 36×18×30 Å

pLDDT: mean 72.04, std 15.06, range [31.66, 88.12]

Sequence (78 aa):
MAFSSCFCHSPILLKVSNENFKAHKLILAAHSPVFKAQFFGLVGNPSMDKVEVKDVKPFIFKVNIVLWSSLKIILDIH